Protein AF-A0A2K9LDG7-F1 (afdb_monomer)

Mean predicted aligned error: 12.17 Å

Radius of gyration: 17.44 Å; Cα contacts (8 Å, |Δi|>4): 68; chains: 1; bounding box: 39×39×53 Å

pLDDT: mean 73.3, std 17.46, range [36.62, 92.5]

Sequence (94 aa):
MSARAAFDARPADGPQYANRPDLALSAVLYLMTRFPSTRSSAVADAITDHLRLLRDDPRQPASIRETADSLIGHWHAFGALCDSELLPEGGVAN

Nearest PDB structures (foldseek):
  2cpt-assembly1_A  TM=6.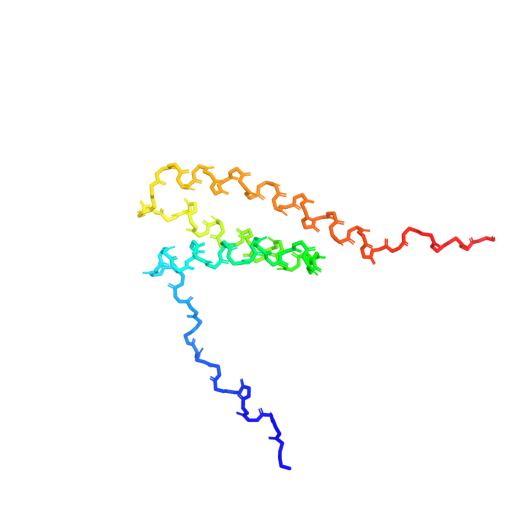112E-01  e=4.545E+00  Homo sapiens
  4u7y-assembly1_A  TM=6.502E-01  e=5.719E+00  Homo sapiens
  1wr0-assembly1_A  TM=7.278E-01  e=7.624E+00  Homo sapiens
  1yxr-assembly1_A  TM=6.988E-01  e=8.552E+00  Homo sapiens
  4apo-assembly2_B  TM=5.004E-01  e=4.051E+00  Homo sapiens

Structure (mmCIF, N/CA/C/O backbone):
data_AF-A0A2K9LDG7-F1
#
_entry.id   AF-A0A2K9LDG7-F1
#
loop_
_atom_site.group_PDB
_atom_site.id
_atom_site.type_symbol
_atom_site.label_atom_id
_atom_site.label_alt_id
_atom_site.label_comp_id
_atom_site.label_asym_id
_atom_site.label_entity_id
_atom_site.label_seq_id
_atom_site.pdbx_PDB_ins_code
_atom_site.Cartn_x
_atom_site.Cartn_y
_atom_site.Cartn_z
_atom_site.occupancy
_atom_site.B_iso_or_equiv
_atom_site.auth_seq_id
_atom_site.auth_comp_id
_atom_site.auth_asym_id
_atom_site.auth_atom_id
_atom_site.pdbx_PDB_model_num
ATOM 1 N N . MET A 1 1 ? 29.637 -28.984 0.241 1.00 42.44 1 MET A N 1
ATOM 2 C CA . MET A 1 1 ? 28.526 -29.147 1.204 1.00 42.44 1 MET A CA 1
ATOM 3 C C . MET A 1 1 ? 27.845 -27.793 1.327 1.00 42.44 1 MET A C 1
ATOM 5 O O . MET A 1 1 ? 28.461 -26.851 1.801 1.00 42.44 1 MET A O 1
ATOM 9 N N . SER A 1 2 ? 26.690 -27.658 0.680 1.00 36.62 2 SER A N 1
ATOM 10 C CA . SER A 1 2 ? 26.159 -26.401 0.142 1.00 36.62 2 SER A CA 1
ATOM 11 C C . SER A 1 2 ? 25.698 -25.384 1.190 1.00 36.62 2 SER A C 1
ATOM 13 O O . SER A 1 2 ? 24.911 -25.717 2.071 1.00 36.62 2 SER A O 1
ATOM 15 N N . ALA A 1 3 ? 26.025 -24.107 0.958 1.00 40.84 3 ALA A N 1
ATOM 16 C CA . ALA A 1 3 ? 25.451 -22.906 1.587 1.00 40.84 3 ALA A CA 1
ATOM 17 C C . ALA A 1 3 ? 23.933 -22.714 1.330 1.00 40.84 3 ALA A C 1
ATOM 19 O O . ALA A 1 3 ? 23.377 -21.642 1.549 1.00 40.84 3 ALA A O 1
ATOM 20 N N . ARG A 1 4 ? 23.253 -23.759 0.844 1.00 37.91 4 ARG A N 1
ATOM 21 C CA . ARG A 1 4 ? 21.854 -23.751 0.404 1.00 37.91 4 ARG A CA 1
ATOM 22 C C . ARG A 1 4 ? 20.873 -24.152 1.511 1.00 37.91 4 ARG A C 1
ATOM 24 O O . ARG A 1 4 ? 19.684 -23.962 1.335 1.00 37.91 4 ARG A O 1
ATOM 31 N N . ALA A 1 5 ? 21.372 -24.640 2.650 1.00 43.22 5 ALA A N 1
ATOM 32 C CA . ALA A 1 5 ? 20.552 -24.996 3.812 1.00 43.22 5 ALA A CA 1
ATOM 33 C C . ALA A 1 5 ? 20.257 -23.805 4.749 1.00 43.22 5 ALA A C 1
ATOM 35 O O . ALA A 1 5 ? 19.330 -23.868 5.545 1.00 43.22 5 ALA A O 1
ATOM 36 N N . ALA A 1 6 ? 21.010 -22.702 4.648 1.00 42.19 6 ALA A N 1
ATOM 37 C CA . ALA A 1 6 ? 20.786 -21.516 5.485 1.00 42.19 6 ALA A CA 1
ATOM 38 C C . ALA A 1 6 ? 19.640 -20.618 4.977 1.00 42.19 6 ALA A C 1
ATOM 40 O O . ALA A 1 6 ? 19.109 -19.818 5.740 1.00 42.19 6 ALA A O 1
ATOM 41 N N . PHE A 1 7 ? 19.236 -20.765 3.710 1.00 45.00 7 PHE A N 1
ATOM 42 C CA . PHE A 1 7 ? 18.065 -20.074 3.154 1.00 45.00 7 PHE A CA 1
ATOM 43 C C . PHE A 1 7 ? 16.732 -20.747 3.521 1.00 45.00 7 PHE A C 1
ATOM 45 O O . PHE A 1 7 ? 15.685 -20.125 3.364 1.00 45.00 7 PHE A O 1
ATOM 52 N N . ASP A 1 8 ? 16.773 -21.983 4.026 1.00 37.12 8 ASP A N 1
ATOM 53 C CA . ASP A 1 8 ? 15.590 -22.792 4.357 1.00 37.12 8 ASP A CA 1
ATOM 54 C C . ASP A 1 8 ? 15.054 -22.531 5.776 1.00 37.12 8 ASP A C 1
ATOM 56 O O . ASP A 1 8 ? 13.975 -22.976 6.145 1.00 37.12 8 ASP A O 1
ATOM 60 N N . ALA A 1 9 ? 15.773 -21.744 6.582 1.00 40.78 9 ALA A N 1
ATOM 61 C CA . ALA A 1 9 ? 15.299 -21.283 7.887 1.00 40.78 9 ALA A CA 1
ATOM 62 C C . ALA A 1 9 ? 14.523 -19.957 7.786 1.00 40.78 9 ALA A C 1
ATOM 64 O O . ALA A 1 9 ? 14.554 -19.140 8.708 1.00 40.78 9 ALA A O 1
ATOM 65 N N . ARG A 1 10 ? 13.849 -19.698 6.658 1.00 47.06 10 ARG A N 1
ATOM 66 C CA . ARG A 1 10 ? 12.906 -18.581 6.577 1.00 47.06 10 ARG A CA 1
ATOM 67 C C . ARG A 1 10 ? 11.679 -18.999 7.390 1.00 47.06 10 ARG A C 1
ATOM 69 O O . ARG A 1 10 ? 11.060 -19.996 7.024 1.00 47.06 10 ARG A O 1
ATOM 76 N N . PRO A 1 11 ? 11.339 -18.314 8.497 1.00 43.97 11 PRO A N 1
ATOM 77 C CA . PRO A 1 11 ? 10.153 -18.668 9.262 1.00 43.97 11 PRO A CA 1
ATOM 78 C C . PRO A 1 11 ? 8.962 -18.699 8.301 1.00 43.97 11 PRO A C 1
ATOM 80 O O . PRO A 1 11 ? 8.731 -17.742 7.562 1.00 43.97 11 PRO A O 1
ATOM 83 N N . ALA A 1 12 ? 8.246 -19.824 8.282 1.00 45.97 12 ALA A N 1
ATOM 84 C CA . ALA A 1 12 ? 7.020 -20.000 7.505 1.00 45.97 12 ALA A CA 1
ATOM 85 C C . ALA A 1 12 ? 5.918 -18.996 7.916 1.00 45.97 12 ALA A C 1
ATOM 87 O O . ALA A 1 12 ? 4.930 -18.835 7.209 1.00 45.97 12 ALA A O 1
ATOM 88 N N . ASP A 1 13 ? 6.128 -18.277 9.021 1.00 48.62 13 ASP A N 1
ATOM 89 C CA . ASP A 1 13 ? 5.461 -17.030 9.366 1.00 48.62 13 ASP A CA 1
ATOM 90 C C . ASP A 1 13 ? 6.240 -15.845 8.777 1.00 48.62 13 ASP A C 1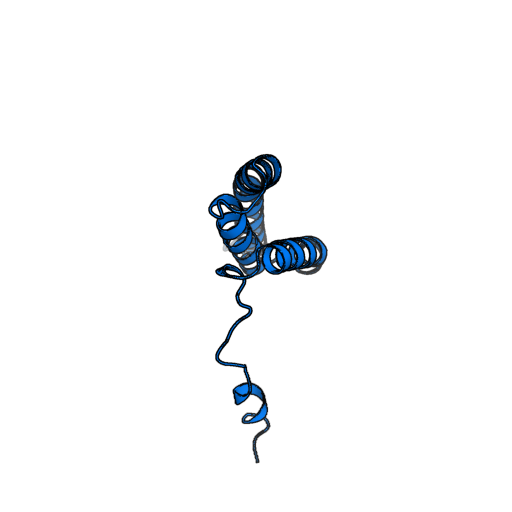
ATOM 92 O O . ASP A 1 13 ? 7.173 -15.310 9.386 1.00 48.62 13 ASP A O 1
ATOM 96 N N . GLY A 1 14 ? 5.845 -15.398 7.584 1.00 54.06 14 GLY A N 1
ATOM 97 C CA . GLY A 1 14 ? 6.166 -14.040 7.146 1.00 54.06 14 GLY A CA 1
ATOM 98 C C . GLY A 1 14 ? 5.690 -13.013 8.189 1.00 54.06 14 GLY A C 1
ATOM 99 O O . GLY A 1 14 ? 4.867 -13.336 9.050 1.00 54.06 14 GLY A O 1
ATOM 100 N N . PRO A 1 15 ? 6.188 -11.766 8.163 1.00 56.66 15 PRO A N 1
ATOM 101 C CA . PRO A 1 15 ? 5.785 -10.781 9.156 1.00 56.66 15 PRO A CA 1
ATOM 102 C C . PRO A 1 15 ? 4.261 -10.623 9.100 1.00 56.66 15 PRO A C 1
ATOM 104 O O . PRO A 1 15 ? 3.688 -10.408 8.033 1.00 56.66 15 PRO A O 1
ATOM 107 N N . GLN A 1 16 ? 3.593 -10.801 10.241 1.00 63.22 16 GLN A N 1
ATOM 108 C CA . GLN A 1 16 ? 2.131 -10.840 10.321 1.00 63.22 16 GLN A CA 1
ATOM 109 C C . GLN A 1 16 ? 1.553 -9.422 10.242 1.00 63.22 16 GLN A C 1
ATOM 111 O O . GLN A 1 16 ? 0.969 -8.915 11.200 1.00 63.22 16 GLN A O 1
ATOM 116 N N . TYR A 1 17 ? 1.739 -8.763 9.100 1.00 59.34 17 TYR A N 1
ATOM 117 C CA . TYR A 1 17 ? 1.316 -7.388 8.850 1.00 59.34 17 TYR A CA 1
ATOM 118 C C . TYR A 1 17 ? -0.193 -7.203 9.058 1.00 59.34 17 TYR A C 1
ATOM 120 O O . TYR A 1 17 ? -0.609 -6.196 9.618 1.00 59.34 17 TYR A O 1
ATOM 128 N N . ALA A 1 18 ? -0.995 -8.223 8.731 1.00 59.91 18 ALA A N 1
ATOM 129 C CA . ALA A 1 18 ? -2.440 -8.235 8.972 1.00 59.91 18 ALA A CA 1
ATOM 130 C C . ALA A 1 18 ? -2.824 -8.262 10.468 1.00 59.91 18 ALA A C 1
ATOM 132 O O . ALA A 1 18 ? -3.887 -7.779 10.845 1.00 59.91 18 ALA A O 1
ATOM 133 N N . ASN A 1 19 ? -1.964 -8.804 11.338 1.00 62.34 19 ASN A N 1
ATOM 134 C CA . ASN A 1 19 ? -2.216 -8.873 12.782 1.00 62.34 19 ASN A CA 1
ATOM 135 C C . ASN A 1 19 ? -1.531 -7.739 13.560 1.00 62.34 19 ASN A C 1
ATOM 137 O O . ASN A 1 19 ? -1.784 -7.587 14.757 1.00 62.34 19 ASN A O 1
ATOM 141 N N . ARG A 1 20 ? -0.648 -6.970 12.908 1.00 69.19 20 ARG A N 1
ATOM 142 C CA . ARG A 1 20 ? 0.169 -5.909 13.513 1.00 69.19 20 ARG A CA 1
ATOM 143 C C . ARG A 1 20 ? 0.245 -4.683 12.593 1.00 69.19 20 ARG A C 1
ATOM 145 O O . ARG A 1 20 ? 1.256 -4.504 11.907 1.00 69.19 20 ARG A O 1
ATOM 152 N N . PRO A 1 21 ? -0.788 -3.824 12.610 1.00 67.31 21 PRO A N 1
ATOM 153 C CA . PRO A 1 21 ? -0.836 -2.590 11.822 1.00 67.31 21 PRO A CA 1
ATOM 154 C C . PRO A 1 21 ? 0.416 -1.704 11.954 1.00 67.31 21 PRO A C 1
ATOM 156 O O . PRO A 1 21 ? 0.884 -1.141 10.964 1.00 67.31 21 PRO A O 1
ATOM 159 N N . ASP A 1 22 ? 1.019 -1.628 13.145 1.00 75.31 22 ASP A N 1
ATOM 160 C CA . ASP A 1 22 ? 2.233 -0.835 13.396 1.00 75.31 22 ASP A CA 1
ATOM 161 C C . ASP A 1 22 ? 3.463 -1.352 12.628 1.00 75.31 22 ASP A C 1
ATOM 163 O O . ASP A 1 22 ? 4.327 -0.573 12.211 1.00 75.31 22 ASP A O 1
ATOM 167 N N . LEU A 1 23 ? 3.543 -2.670 12.395 1.00 78.06 23 LEU A N 1
ATOM 168 C CA . LEU A 1 23 ? 4.612 -3.268 11.589 1.00 78.06 23 LEU A CA 1
ATOM 169 C C . LEU A 1 23 ? 4.427 -2.961 10.106 1.00 78.06 23 LEU A C 1
ATOM 171 O O . LEU A 1 23 ? 5.421 -2.738 9.417 1.00 78.06 23 LEU A O 1
ATOM 175 N N . ALA A 1 24 ? 3.183 -2.928 9.621 1.00 77.69 24 ALA A N 1
ATOM 176 C CA . ALA A 1 24 ? 2.895 -2.545 8.243 1.00 77.69 24 ALA A CA 1
ATOM 177 C C . ALA A 1 24 ? 3.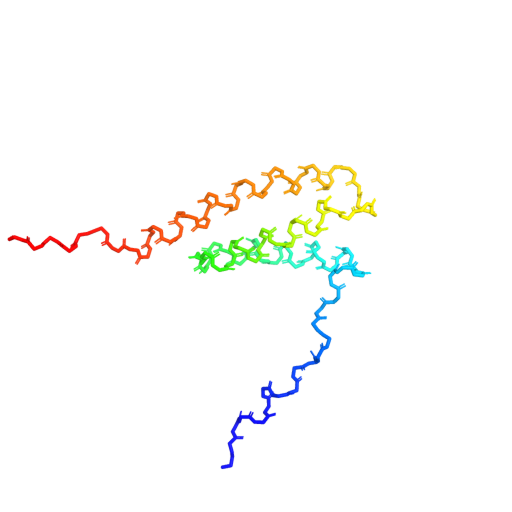295 -1.083 7.997 1.00 77.69 24 ALA A C 1
ATOM 179 O O . ALA A 1 24 ? 3.995 -0.795 7.027 1.00 77.69 24 ALA A O 1
ATOM 180 N N . LEU A 1 25 ? 2.961 -0.182 8.927 1.00 80.44 25 LEU A N 1
ATOM 181 C CA . LEU A 1 25 ? 3.370 1.221 8.855 1.00 80.44 25 LEU A CA 1
ATOM 182 C C . LEU A 1 25 ? 4.898 1.376 8.878 1.00 80.44 25 LEU A C 1
ATOM 184 O O . LEU A 1 25 ? 5.467 2.079 8.044 1.00 80.44 25 LEU A O 1
ATOM 188 N N . SER A 1 26 ? 5.575 0.677 9.790 1.00 85.38 26 SER A N 1
ATOM 189 C CA . SER A 1 26 ? 7.040 0.712 9.888 1.00 85.38 26 SER A CA 1
ATOM 190 C C . SER A 1 26 ? 7.717 0.187 8.616 1.00 85.38 26 SER A C 1
ATOM 192 O O . SER A 1 26 ? 8.704 0.762 8.154 1.00 85.38 26 SER A O 1
ATOM 194 N N . ALA A 1 27 ? 7.176 -0.882 8.022 1.00 84.38 27 ALA A N 1
ATOM 195 C CA . ALA A 1 27 ? 7.678 -1.448 6.774 1.00 84.38 27 ALA A CA 1
ATOM 196 C C . ALA A 1 27 ? 7.498 -0.482 5.596 1.00 84.38 27 ALA A C 1
ATOM 198 O O . ALA A 1 27 ? 8.443 -0.286 4.834 1.00 84.38 27 ALA A O 1
ATOM 199 N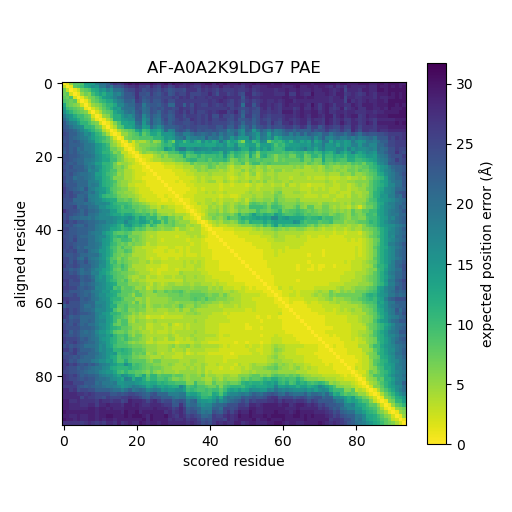 N . VAL A 1 28 ? 6.337 0.173 5.484 1.00 85.88 28 VAL A N 1
ATOM 200 C CA . VAL A 1 28 ? 6.094 1.212 4.469 1.00 85.88 28 VAL A CA 1
ATOM 201 C C . VAL A 1 28 ? 7.117 2.333 4.599 1.00 85.88 28 VAL A C 1
ATOM 203 O O . VAL A 1 28 ? 7.792 2.644 3.623 1.00 85.88 28 VAL A O 1
ATOM 206 N N . LEU A 1 29 ? 7.306 2.890 5.799 1.00 87.19 29 LEU A N 1
ATOM 207 C CA . LEU A 1 29 ? 8.277 3.967 6.023 1.00 87.19 29 LEU A CA 1
ATOM 208 C C . LEU A 1 29 ? 9.694 3.541 5.622 1.00 87.19 29 LEU A C 1
ATOM 210 O O . LEU A 1 29 ? 10.383 4.269 4.907 1.00 87.19 29 LEU A O 1
ATOM 214 N N . TYR A 1 30 ? 10.112 2.336 6.012 1.00 86.88 30 TYR A N 1
ATOM 215 C CA . TYR A 1 30 ? 11.409 1.791 5.622 1.00 86.88 30 TYR A CA 1
ATOM 216 C C . TYR A 1 30 ? 11.555 1.672 4.096 1.00 86.88 30 TYR A C 1
ATOM 218 O O . TYR A 1 30 ? 12.544 2.143 3.528 1.00 86.88 30 TYR A O 1
ATOM 226 N N . LEU A 1 31 ? 10.566 1.096 3.411 1.00 84.00 31 LEU A N 1
ATOM 227 C CA . LEU A 1 31 ? 10.594 0.937 1.956 1.00 84.00 31 LEU A CA 1
ATOM 228 C C . LEU A 1 31 ? 10.611 2.293 1.238 1.00 84.00 31 LEU A C 1
ATOM 230 O O . LEU A 1 31 ? 11.421 2.486 0.330 1.00 84.00 31 LEU A O 1
ATOM 234 N N . MET A 1 32 ? 9.805 3.256 1.694 1.00 86.50 32 MET A N 1
ATOM 235 C CA . MET A 1 32 ? 9.777 4.616 1.146 1.00 86.50 32 MET A CA 1
ATOM 236 C C . MET A 1 32 ? 11.135 5.315 1.292 1.00 86.50 32 MET A C 1
ATOM 238 O O . MET A 1 32 ? 11.579 5.977 0.357 1.00 86.50 32 MET A O 1
ATOM 242 N N . THR A 1 33 ? 11.847 5.127 2.412 1.00 85.12 33 THR A N 1
ATOM 243 C CA . THR A 1 33 ? 13.202 5.698 2.580 1.00 85.12 33 THR A CA 1
ATOM 244 C C . THR A 1 33 ? 14.251 5.045 1.684 1.00 85.12 33 THR A C 1
ATOM 246 O O . THR A 1 33 ? 15.222 5.694 1.299 1.00 85.12 33 THR A O 1
ATOM 249 N N . ARG A 1 34 ? 14.069 3.768 1.331 1.00 81.25 34 ARG A N 1
ATOM 250 C CA . ARG A 1 34 ? 15.027 3.000 0.525 1.00 81.25 34 ARG A CA 1
ATOM 251 C C . ARG A 1 34 ? 14.802 3.148 -0.979 1.00 81.25 34 ARG A C 1
ATOM 253 O O . ARG A 1 34 ? 15.729 2.930 -1.767 1.00 81.25 34 ARG A O 1
ATOM 260 N N . PHE A 1 35 ? 13.591 3.521 -1.380 1.00 78.75 35 PHE A N 1
ATOM 261 C CA . PHE A 1 35 ? 13.206 3.644 -2.779 1.00 78.75 35 PHE A CA 1
ATOM 262 C C . PHE A 1 35 ? 14.111 4.583 -3.600 1.00 78.75 35 PHE A C 1
ATOM 264 O O . PHE A 1 35 ? 14.567 4.136 -4.651 1.00 78.75 35 PHE A O 1
ATOM 271 N N . PRO A 1 36 ? 14.490 5.801 -3.152 1.00 74.00 36 PRO A N 1
ATOM 272 C CA . PRO A 1 36 ? 15.329 6.704 -3.949 1.00 74.00 36 PRO A CA 1
ATOM 273 C C . PRO A 1 36 ? 16.685 6.111 -4.347 1.00 74.00 36 PRO A C 1
ATOM 275 O O . PRO A 1 36 ? 17.217 6.455 -5.400 1.00 74.00 36 PRO A O 1
ATOM 278 N N . SER A 1 37 ? 17.233 5.217 -3.517 1.00 76.62 37 SER A N 1
ATOM 279 C CA . SER A 1 37 ? 18.525 4.565 -3.750 1.00 76.62 37 SER A CA 1
ATOM 280 C C . SER A 1 37 ? 18.439 3.329 -4.648 1.00 76.62 37 SER A C 1
ATOM 282 O O . SER A 1 37 ? 19.461 2.917 -5.183 1.00 76.62 37 SER A O 1
ATOM 284 N N . THR A 1 38 ? 17.258 2.715 -4.785 1.00 72.00 38 THR A N 1
ATOM 285 C CA . THR A 1 38 ? 17.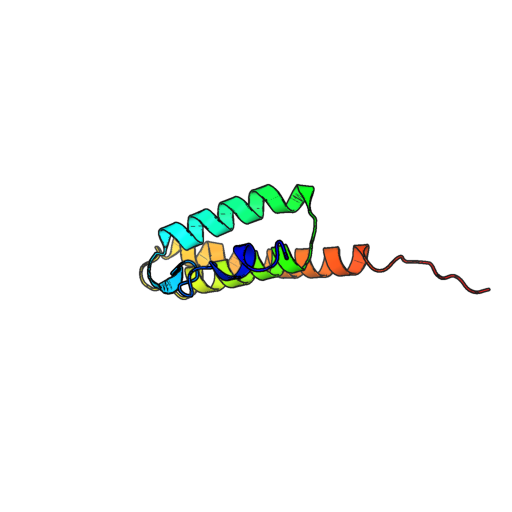079 1.461 -5.545 1.00 72.00 38 THR A CA 1
ATOM 286 C C . THR A 1 38 ? 16.293 1.668 -6.842 1.00 72.00 38 THR A C 1
ATOM 288 O O . THR A 1 38 ? 16.582 0.984 -7.814 1.00 72.00 38 THR A O 1
ATOM 291 N N . ARG A 1 39 ? 15.313 2.589 -6.851 1.00 72.81 39 ARG A N 1
ATOM 292 C CA . ARG A 1 39 ? 14.385 2.892 -7.961 1.00 72.81 39 ARG A CA 1
ATOM 293 C C . ARG A 1 39 ? 13.905 1.640 -8.700 1.00 72.81 39 ARG A C 1
ATOM 295 O O . ARG A 1 39 ? 14.189 1.437 -9.872 1.00 72.81 39 ARG A O 1
ATOM 302 N N . SER A 1 40 ? 13.209 0.767 -7.980 1.00 78.81 40 SER A N 1
ATOM 303 C CA . SER A 1 40 ? 12.726 -0.507 -8.513 1.00 78.81 40 SER A CA 1
ATOM 304 C C . SER A 1 40 ? 11.205 -0.560 -8.457 1.00 78.81 40 SER A C 1
ATOM 306 O O . SER A 1 40 ? 10.626 -0.292 -7.401 1.00 78.81 40 SER A O 1
ATOM 308 N N . SER A 1 41 ? 10.574 -0.956 -9.564 1.00 80.38 41 SER A N 1
ATOM 309 C CA . SER A 1 41 ? 9.125 -1.181 -9.649 1.00 80.38 41 SER A CA 1
ATOM 310 C C . SER A 1 41 ? 8.640 -2.192 -8.614 1.00 80.38 41 SER A C 1
ATOM 312 O O . SER A 1 41 ? 7.695 -1.910 -7.888 1.00 80.38 41 SER A O 1
ATOM 314 N N . ALA A 1 42 ? 9.392 -3.274 -8.390 1.00 82.19 42 ALA A N 1
ATOM 315 C CA . ALA A 1 42 ? 9.091 -4.254 -7.34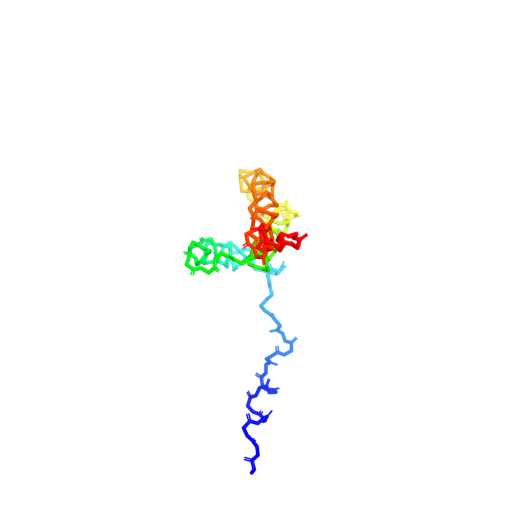3 1.00 82.19 42 ALA A CA 1
ATOM 316 C C . ALA A 1 42 ? 9.021 -3.645 -5.925 1.00 82.19 42 ALA A C 1
ATOM 318 O O . ALA A 1 42 ? 8.274 -4.125 -5.072 1.00 82.19 42 ALA A O 1
ATOM 319 N N . VAL A 1 43 ? 9.790 -2.584 -5.647 1.00 83.25 43 VAL A N 1
ATOM 320 C CA . VAL A 1 43 ? 9.715 -1.866 -4.363 1.00 83.25 43 VAL A CA 1
ATOM 321 C C . VAL A 1 43 ? 8.476 -0.969 -4.314 1.00 83.25 43 VAL A C 1
ATOM 323 O O . VAL A 1 43 ? 7.838 -0.899 -3.266 1.00 83.25 43 VAL A O 1
ATOM 326 N N . ALA A 1 44 ? 8.106 -0.320 -5.422 1.00 86.31 44 ALA A N 1
ATOM 327 C CA . ALA A 1 44 ? 6.871 0.465 -5.514 1.00 86.31 44 ALA A CA 1
ATOM 328 C C . ALA A 1 44 ? 5.614 -0.413 -5.352 1.00 86.31 44 ALA A C 1
ATOM 330 O O . ALA A 1 44 ? 4.688 -0.034 -4.629 1.00 86.31 44 ALA A O 1
ATOM 331 N N . ASP A 1 45 ? 5.618 -1.615 -5.932 1.00 85.88 45 ASP A N 1
ATOM 332 C CA . ASP A 1 45 ? 4.553 -2.609 -5.764 1.00 85.88 45 ASP A CA 1
ATOM 333 C C . ASP A 1 45 ? 4.454 -3.072 -4.310 1.00 85.88 45 ASP A C 1
ATOM 335 O O . ASP A 1 45 ? 3.378 -3.047 -3.710 1.00 85.88 45 ASP A O 1
ATOM 339 N N . ALA A 1 46 ? 5.594 -3.393 -3.689 1.00 86.69 46 ALA A N 1
ATOM 340 C CA . ALA A 1 46 ? 5.628 -3.777 -2.282 1.00 86.69 46 ALA A CA 1
ATOM 341 C C . ALA A 1 46 ? 5.099 -2.662 -1.364 1.00 86.69 46 ALA A C 1
ATOM 343 O O . ALA A 1 46 ? 4.365 -2.948 -0.416 1.00 86.69 46 ALA A O 1
ATOM 344 N N . ILE A 1 47 ? 5.436 -1.395 -1.635 1.00 87.69 47 ILE A N 1
ATOM 345 C CA . ILE A 1 47 ? 4.891 -0.245 -0.896 1.00 87.69 47 ILE A CA 1
ATOM 346 C C . ILE A 1 47 ? 3.373 -0.173 -1.077 1.00 87.69 47 ILE A C 1
ATOM 348 O O . ILE A 1 47 ? 2.644 -0.048 -0.094 1.00 87.69 47 ILE A O 1
ATOM 352 N N . THR A 1 48 ? 2.895 -0.310 -2.312 1.00 90.88 48 THR A N 1
ATOM 353 C CA . THR A 1 48 ? 1.468 -0.281 -2.647 1.00 90.88 48 THR A CA 1
ATOM 354 C C . THR A 1 48 ? 0.679 -1.357 -1.905 1.00 90.88 48 THR A C 1
ATOM 356 O O . THR A 1 48 ? -0.375 -1.065 -1.338 1.00 90.88 48 THR A O 1
ATOM 359 N N . ASP A 1 49 ? 1.187 -2.587 -1.856 1.00 88.31 49 ASP A N 1
ATOM 360 C CA . ASP A 1 49 ? 0.511 -3.688 -1.167 1.00 88.31 49 ASP A CA 1
ATOM 361 C C . ASP A 1 49 ? 0.413 -3.450 0.343 1.00 88.31 49 ASP A C 1
ATOM 363 O O . ASP A 1 49 ? -0.635 -3.693 0.944 1.00 88.31 49 ASP A O 1
ATOM 367 N N . HIS A 1 50 ? 1.451 -2.884 0.964 1.00 87.06 50 HIS A N 1
ATOM 368 C CA . HIS A 1 50 ? 1.385 -2.531 2.383 1.00 87.06 50 HIS A CA 1
ATOM 369 C C . HIS A 1 50 ? 0.461 -1.334 2.648 1.00 87.06 50 HIS A C 1
ATOM 371 O O . HIS A 1 50 ? -0.232 -1.314 3.665 1.00 87.06 50 HIS A O 1
ATOM 377 N N . LEU A 1 51 ? 0.394 -0.354 1.740 1.00 89.31 51 LEU A N 1
ATOM 378 C CA . LEU A 1 51 ? -0.563 0.751 1.845 1.00 89.31 51 LEU A CA 1
ATOM 379 C C . LEU A 1 51 ? -2.013 0.258 1.733 1.00 89.31 51 LEU A C 1
ATOM 381 O O . LEU A 1 51 ? -2.869 0.737 2.474 1.00 89.31 51 LEU A O 1
ATOM 385 N N . ARG A 1 52 ? -2.295 -0.736 0.879 1.00 89.81 52 ARG A N 1
ATOM 386 C CA . ARG A 1 52 ? -3.625 -1.371 0.795 1.00 89.81 52 ARG A CA 1
ATOM 387 C C . ARG A 1 52 ? -4.013 -2.043 2.108 1.00 89.81 52 ARG A C 1
ATOM 389 O O . ARG A 1 52 ? -5.129 -1.840 2.574 1.00 89.81 52 ARG A O 1
ATOM 396 N N . LEU A 1 53 ? -3.081 -2.759 2.744 1.00 88.44 53 LEU A N 1
ATOM 397 C CA . LEU A 1 53 ? -3.312 -3.344 4.070 1.00 88.44 53 LEU A CA 1
ATOM 398 C C . LEU A 1 53 ? -3.652 -2.274 5.115 1.00 88.44 53 LEU A C 1
ATOM 400 O O . LEU A 1 53 ? -4.561 -2.473 5.912 1.00 88.44 53 LEU A O 1
ATOM 404 N N . LEU A 1 54 ? -2.964 -1.128 5.095 1.00 87.12 54 LEU A N 1
ATOM 405 C CA . LEU A 1 54 ? -3.251 -0.018 6.011 1.00 87.12 54 LEU A CA 1
ATOM 406 C C . LEU A 1 54 ? -4.602 0.645 5.728 1.00 87.12 54 LEU A C 1
ATOM 408 O O . LEU A 1 54 ? -5.308 0.996 6.670 1.00 87.12 54 LEU A O 1
ATOM 412 N N . ARG A 1 55 ? -4.964 0.820 4.453 1.00 90.94 55 ARG A N 1
ATOM 413 C CA . ARG A 1 55 ? -6.246 1.400 4.039 1.00 90.94 55 ARG A CA 1
ATOM 414 C C . ARG A 1 55 ? -7.423 0.509 4.424 1.00 90.94 55 ARG A C 1
ATOM 416 O O . ARG A 1 55 ? -8.433 1.019 4.895 1.00 90.94 55 ARG A O 1
ATOM 423 N N . ASP A 1 56 ? -7.299 -0.797 4.224 1.00 88.38 56 ASP A N 1
ATOM 424 C CA . ASP A 1 56 ? -8.404 -1.736 4.426 1.00 88.38 56 ASP A CA 1
ATOM 425 C C . ASP A 1 56 ? -8.531 -2.185 5.901 1.00 88.38 56 ASP A C 1
ATOM 427 O O . ASP A 1 56 ? -9.538 -2.787 6.276 1.00 88.38 56 ASP A O 1
ATOM 431 N N . ASP A 1 57 ? -7.557 -1.857 6.765 1.00 86.12 57 ASP A N 1
ATOM 432 C CA . ASP A 1 57 ? -7.605 -2.170 8.198 1.00 86.12 57 ASP A CA 1
ATOM 433 C C . ASP A 1 57 ? -8.515 -1.183 8.976 1.00 86.12 57 ASP A C 1
ATOM 435 O O . ASP A 1 57 ? -8.192 0.004 9.140 1.00 86.12 57 ASP A O 1
ATOM 439 N N . PRO A 1 58 ? -9.651 -1.645 9.539 1.00 83.81 58 PRO A N 1
ATOM 440 C CA . PRO A 1 58 ? -10.557 -0.794 10.308 1.00 83.81 58 PRO A CA 1
ATOM 441 C C . PRO A 1 58 ? -9.945 -0.285 11.621 1.00 83.81 58 PRO A C 1
ATOM 443 O O . PRO A 1 58 ? -10.436 0.705 12.170 1.00 83.81 58 PRO A O 1
ATOM 446 N N . ARG A 1 59 ? -8.881 -0.929 12.124 1.00 84.75 59 ARG A N 1
ATOM 447 C CA . ARG A 1 59 ? -8.171 -0.537 13.353 1.00 84.75 59 ARG A CA 1
ATOM 448 C C . ARG A 1 59 ? -7.328 0.721 13.162 1.00 84.75 59 ARG A C 1
ATOM 450 O O . ARG A 1 59 ? -6.965 1.349 14.153 1.00 84.75 59 ARG A O 1
ATOM 457 N N . GLN A 1 60 ? -7.025 1.095 11.919 1.00 84.06 60 GLN A N 1
ATOM 458 C CA . GLN A 1 60 ? -6.270 2.306 11.623 1.00 84.06 60 GLN A CA 1
ATOM 459 C C . GLN A 1 60 ? -7.129 3.572 11.768 1.00 84.06 60 GLN A C 1
ATOM 461 O O . GLN A 1 60 ? -8.327 3.551 11.469 1.00 84.06 60 GLN A O 1
ATOM 466 N N . PRO A 1 61 ? -6.546 4.710 12.182 1.00 88.94 61 PRO A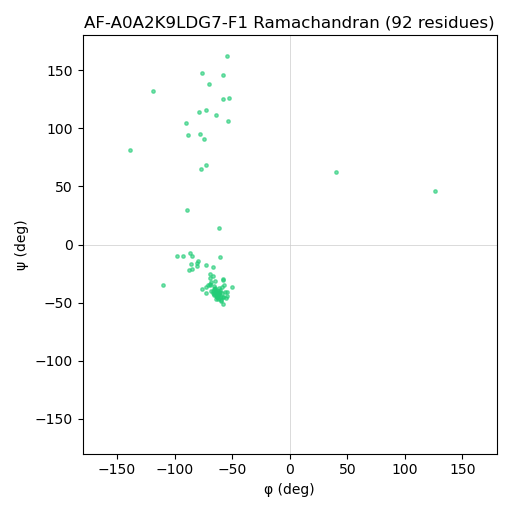 N 1
ATOM 467 C CA . PRO A 1 61 ? -7.228 5.996 12.125 1.00 88.94 61 PRO A CA 1
ATOM 468 C C . PRO A 1 61 ? -7.672 6.331 10.695 1.00 88.94 61 PRO A C 1
ATOM 470 O O . PRO A 1 61 ? -6.966 6.029 9.731 1.00 88.94 61 PRO A O 1
ATOM 473 N N . ALA A 1 62 ? -8.812 7.013 10.551 1.00 86.44 62 ALA A N 1
ATOM 474 C CA . ALA A 1 62 ? -9.326 7.424 9.240 1.00 86.44 62 ALA A CA 1
ATOM 475 C C . ALA A 1 62 ? -8.295 8.241 8.440 1.00 86.44 62 ALA A C 1
ATOM 477 O O . ALA A 1 62 ? -8.081 7.963 7.266 1.00 86.44 62 ALA A O 1
ATOM 478 N N . SER A 1 63 ? -7.566 9.140 9.108 1.00 90.69 63 SER A N 1
ATOM 479 C CA . SER A 1 63 ? -6.489 9.930 8.501 1.00 90.69 63 SER A CA 1
ATOM 480 C C . SER A 1 63 ? -5.372 9.075 7.894 1.00 90.69 63 SER A C 1
ATOM 482 O O . SER A 1 63 ? -4.835 9.421 6.844 1.00 90.69 63 SER A O 1
ATOM 484 N N . ILE A 1 64 ? -5.029 7.943 8.518 1.00 88.44 64 ILE A N 1
ATOM 485 C CA . ILE A 1 64 ? -4.015 7.015 8.004 1.00 88.44 64 ILE A CA 1
ATOM 486 C C . ILE A 1 64 ? -4.550 6.261 6.788 1.00 88.44 64 ILE A C 1
ATOM 488 O O . ILE A 1 64 ? -3.833 6.138 5.798 1.00 88.44 64 ILE A O 1
ATOM 492 N N . ARG A 1 65 ? -5.811 5.816 6.821 1.00 89.44 65 ARG A N 1
ATOM 493 C CA . ARG A 1 65 ? -6.444 5.143 5.676 1.00 89.44 65 ARG A CA 1
ATOM 494 C C . ARG A 1 65 ? -6.572 6.057 4.458 1.00 89.44 65 ARG A C 1
ATOM 496 O O . ARG A 1 65 ? -6.231 5.643 3.357 1.00 89.44 65 ARG A O 1
ATOM 503 N N . GLU A 1 66 ? -7.013 7.296 4.662 1.00 91.38 66 GLU A N 1
ATOM 504 C CA . GLU A 1 66 ? -7.134 8.314 3.608 1.00 91.38 66 GLU A CA 1
ATOM 505 C C . GLU A 1 66 ? -5.768 8.663 3.007 1.00 91.38 66 GLU A C 1
ATOM 507 O O . GLU A 1 66 ? -5.610 8.736 1.788 1.00 91.38 66 GLU A O 1
ATOM 512 N N . THR A 1 67 ? -4.752 8.813 3.862 1.00 91.50 67 THR A N 1
ATOM 513 C CA . THR A 1 67 ? -3.377 9.046 3.407 1.00 91.50 67 THR A CA 1
ATOM 514 C C . THR A 1 67 ? -2.855 7.852 2.609 1.00 91.50 67 THR A C 1
ATOM 516 O O . THR A 1 67 ? -2.240 8.041 1.561 1.00 91.50 67 THR A O 1
ATOM 519 N N . ALA A 1 68 ? -3.112 6.624 3.069 1.00 92.06 68 ALA A N 1
ATOM 520 C CA . ALA A 1 68 ? -2.697 5.417 2.366 1.00 92.06 68 ALA A CA 1
ATOM 521 C C . ALA A 1 68 ? -3.356 5.303 0.985 1.00 92.06 68 ALA A C 1
ATOM 523 O O . ALA A 1 68 ? -2.664 5.000 0.015 1.00 92.06 68 ALA A O 1
ATOM 524 N N . ASP A 1 69 ? -4.649 5.614 0.875 1.00 92.50 69 ASP A N 1
ATOM 525 C CA . ASP A 1 69 ? -5.366 5.606 -0.403 1.00 92.50 69 ASP A CA 1
ATOM 526 C C . ASP A 1 69 ? -4.801 6.634 -1.396 1.00 92.50 69 ASP A C 1
ATOM 528 O O . ASP A 1 69 ? -4.504 6.297 -2.542 1.00 92.50 69 ASP A O 1
ATOM 532 N N . SER A 1 70 ? -4.532 7.858 -0.930 1.00 91.94 70 SER A N 1
ATOM 533 C CA . SER A 1 70 ? -3.895 8.899 -1.747 1.00 91.94 70 SER A CA 1
ATOM 534 C C . SER A 1 70 ? -2.492 8.488 -2.220 1.00 91.94 70 SER A C 1
ATOM 536 O O . SER A 1 70 ? -2.139 8.646 -3.392 1.00 91.94 70 SER A O 1
ATOM 538 N N . LEU A 1 71 ? -1.692 7.887 -1.333 1.00 91.06 71 LEU A N 1
ATOM 539 C CA . LEU A 1 71 ? -0.331 7.458 -1.653 1.00 91.06 71 LEU A CA 1
ATOM 540 C C . LEU A 1 71 ? -0.282 6.287 -2.643 1.00 91.06 71 LEU A C 1
ATOM 542 O O . LEU A 1 71 ? 0.648 6.242 -3.448 1.00 91.06 71 LEU A O 1
ATOM 546 N N . ILE A 1 72 ? -1.259 5.373 -2.633 1.00 92.25 72 ILE A N 1
ATOM 547 C CA . ILE A 1 72 ? -1.319 4.244 -3.580 1.00 92.25 72 ILE A CA 1
ATOM 548 C C . ILE A 1 72 ? -1.266 4.742 -5.030 1.00 92.25 72 ILE A C 1
ATOM 550 O O . ILE A 1 72 ? -0.512 4.198 -5.836 1.00 92.25 72 ILE A O 1
ATOM 554 N N . GLY A 1 73 ? -2.016 5.798 -5.362 1.00 87.56 73 GLY A N 1
ATOM 555 C CA . GLY A 1 73 ? -2.018 6.369 -6.712 1.00 87.56 73 GLY A CA 1
ATOM 556 C C . GLY A 1 73 ? -0.647 6.906 -7.132 1.00 87.56 73 GLY A C 1
ATOM 557 O O . GLY A 1 73 ? -0.198 6.666 -8.253 1.00 87.56 73 GLY A O 1
ATOM 558 N N . HIS A 1 74 ? 0.056 7.577 -6.217 1.00 88.81 74 HIS A N 1
ATOM 559 C CA . HIS A 1 74 ? 1.399 8.092 -6.482 1.00 88.81 74 HIS A CA 1
ATOM 560 C C . HIS A 1 74 ? 2.420 6.966 -6.685 1.00 88.81 74 HIS A C 1
ATOM 562 O O . HIS A 1 74 ? 3.246 7.045 -7.592 1.00 88.81 74 HIS A O 1
ATOM 568 N N . TRP A 1 75 ? 2.356 5.904 -5.879 1.00 89.12 75 TRP A N 1
ATOM 569 C CA . TRP A 1 75 ? 3.293 4.783 -5.979 1.00 89.12 75 TRP A CA 1
ATOM 570 C C . TRP A 1 75 ? 3.102 3.945 -7.243 1.00 89.12 75 TRP A C 1
ATOM 572 O O . TRP A 1 75 ? 4.103 3.535 -7.828 1.00 89.12 75 TRP A O 1
ATOM 582 N N . HIS A 1 76 ? 1.869 3.787 -7.734 1.00 85.62 76 HIS A N 1
ATOM 583 C CA . HIS A 1 76 ? 1.618 3.196 -9.058 1.00 85.62 76 HIS A CA 1
ATOM 584 C C . HIS A 1 76 ? 2.286 3.991 -10.181 1.00 85.62 76 HIS A C 1
ATOM 586 O O . HIS A 1 76 ? 2.941 3.412 -11.047 1.00 85.62 76 HIS A O 1
ATOM 592 N N . ALA A 1 77 ? 2.173 5.322 -10.146 1.00 85.62 77 ALA A N 1
ATOM 593 C CA . ALA A 1 77 ? 2.832 6.178 -11.128 1.00 85.62 77 ALA A CA 1
ATOM 594 C C . ALA A 1 77 ? 4.364 6.052 -11.050 1.00 85.62 77 ALA A C 1
ATOM 596 O O . ALA A 1 77 ? 5.023 5.944 -12.082 1.00 85.62 77 ALA A O 1
ATOM 597 N N . PHE A 1 78 ? 4.937 6.000 -9.842 1.00 82.56 78 PHE A N 1
ATOM 598 C CA . PHE A 1 78 ? 6.377 5.791 -9.669 1.00 82.56 78 PHE A CA 1
ATOM 599 C C . PHE A 1 78 ? 6.851 4.419 -10.158 1.00 82.56 78 PHE A C 1
ATOM 601 O O . PHE A 1 78 ? 7.896 4.347 -10.800 1.00 82.56 78 PHE A O 1
ATOM 608 N N . GLY A 1 79 ? 6.096 3.347 -9.901 1.00 83.00 79 GLY A N 1
ATOM 609 C CA . GLY A 1 79 ? 6.413 2.009 -10.408 1.00 83.00 79 GLY A CA 1
ATOM 610 C C . GLY A 1 79 ? 6.467 1.973 -11.936 1.00 83.00 79 GLY A C 1
ATOM 611 O O . GLY A 1 79 ? 7.463 1.526 -12.502 1.00 83.00 79 GLY A O 1
ATOM 612 N N . ALA A 1 80 ? 5.456 2.552 -12.592 1.00 81.00 80 ALA A N 1
ATOM 613 C CA . ALA A 1 80 ? 5.397 2.650 -14.051 1.00 81.00 80 ALA A CA 1
ATOM 614 C C . ALA A 1 80 ? 6.564 3.461 -14.646 1.00 81.00 80 ALA A C 1
ATOM 616 O O . ALA A 1 80 ? 7.104 3.098 -15.691 1.00 81.00 80 ALA A O 1
ATOM 617 N N . LEU A 1 81 ? 6.990 4.537 -13.973 1.00 81.19 81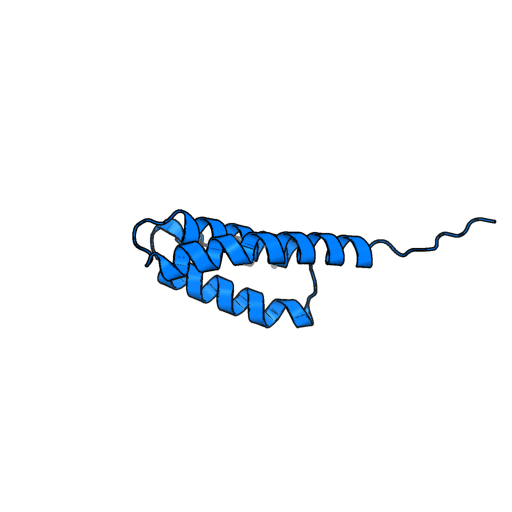 LEU A N 1
ATOM 618 C CA . LEU A 1 81 ? 8.160 5.317 -14.386 1.00 81.19 81 LEU A CA 1
ATOM 619 C C . LEU A 1 81 ? 9.465 4.516 -14.254 1.00 81.19 81 LEU A C 1
ATOM 621 O O . LEU A 1 81 ? 10.305 4.588 -15.147 1.00 81.19 81 LEU A O 1
ATOM 625 N N . CYS A 1 82 ? 9.628 3.723 -13.189 1.00 76.94 82 CYS A N 1
ATOM 626 C CA . CYS A 1 82 ? 10.813 2.877 -13.013 1.00 76.94 82 CYS A CA 1
ATOM 627 C C . CYS A 1 82 ? 10.912 1.764 -14.068 1.00 76.94 82 CYS A C 1
ATOM 629 O O . CYS A 1 82 ? 12.011 1.484 -14.544 1.00 76.94 82 CYS A O 1
ATOM 631 N N . ASP A 1 83 ? 9.790 1.156 -14.463 1.00 68.75 83 ASP A N 1
ATOM 632 C CA . ASP A 1 83 ? 9.773 0.181 -15.563 1.00 68.75 83 ASP A CA 1
ATOM 633 C C . ASP A 1 83 ? 10.110 0.838 -16.909 1.00 68.75 83 ASP A C 1
ATOM 635 O O . ASP A 1 83 ? 10.812 0.249 -17.733 1.00 68.75 83 ASP A O 1
ATOM 639 N N . SER A 1 84 ? 9.671 2.084 -17.110 1.00 62.84 84 SER A N 1
ATOM 640 C CA . SER A 1 84 ? 9.996 2.861 -18.307 1.00 62.84 84 SER A CA 1
ATOM 641 C C . SER A 1 84 ? 11.471 3.277 -18.371 1.00 62.84 84 SER A C 1
ATOM 643 O O . SER A 1 84 ? 12.023 3.307 -19.463 1.00 62.84 84 SER A O 1
ATOM 645 N N . GLU A 1 85 ? 12.130 3.574 -17.241 1.00 62.00 85 GLU A N 1
ATOM 646 C CA . GLU A 1 85 ? 13.580 3.862 -17.198 1.00 62.00 85 GLU A CA 1
ATOM 647 C C . GLU A 1 85 ? 14.446 2.613 -17.476 1.00 62.00 85 GLU A C 1
ATOM 649 O O . GLU A 1 85 ? 15.584 2.738 -17.931 1.00 62.00 85 GLU A O 1
ATOM 654 N N . LEU A 1 86 ? 13.930 1.404 -17.216 1.00 56.28 86 LEU A N 1
ATOM 655 C CA . LEU A 1 86 ? 14.616 0.128 -17.482 1.00 56.28 86 LEU A CA 1
ATOM 656 C C . LEU A 1 86 ? 14.528 -0.327 -18.946 1.00 56.28 86 LEU A C 1
ATOM 658 O O . LEU A 1 86 ? 15.307 -1.190 -19.361 1.00 56.28 86 LEU A O 1
ATOM 662 N N . LEU A 1 87 ? 13.614 0.247 -19.730 1.00 51.91 87 LEU A N 1
ATOM 663 C CA . LEU A 1 87 ? 13.580 0.102 -21.180 1.00 51.91 87 LEU A CA 1
ATOM 664 C C . LEU A 1 87 ? 14.419 1.233 -21.791 1.00 51.91 87 LEU A C 1
ATOM 666 O O . LEU A 1 87 ? 13.967 2.375 -21.813 1.00 51.91 87 LEU A O 1
ATOM 670 N N . PRO A 1 88 ? 15.643 0.970 -22.286 1.00 51.47 88 PRO A N 1
ATOM 671 C CA . PRO A 1 88 ? 16.404 2.004 -22.965 1.00 51.47 88 PRO A CA 1
ATOM 672 C C . PRO A 1 88 ? 15.660 2.422 -24.239 1.00 51.47 88 PRO A C 1
ATOM 674 O O . PRO A 1 88 ? 15.570 1.666 -25.208 1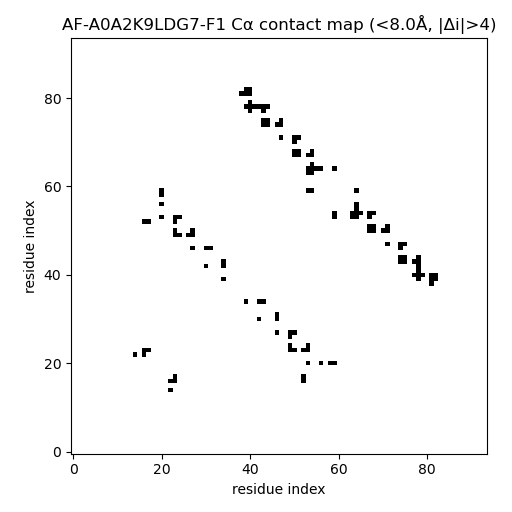.00 51.47 88 PRO A O 1
ATOM 677 N N . GLU A 1 89 ? 15.148 3.649 -24.234 1.00 58.34 89 GLU A N 1
ATOM 678 C CA . GLU A 1 89 ? 14.785 4.395 -25.435 1.00 58.34 89 GLU A CA 1
ATOM 679 C C . GLU A 1 89 ? 16.015 4.428 -26.363 1.00 58.34 89 GLU A C 1
ATOM 681 O O . GLU A 1 89 ? 16.994 5.121 -26.085 1.00 58.34 89 GLU A O 1
ATOM 686 N N . GLY A 1 90 ? 15.996 3.661 -27.459 1.00 52.75 90 GLY A N 1
ATOM 687 C CA . GLY A 1 90 ? 16.964 3.843 -28.546 1.00 52.75 90 GLY A CA 1
ATOM 688 C C . GLY A 1 90 ? 17.772 2.623 -28.981 1.00 52.75 90 GLY A C 1
ATOM 689 O O . GLY A 1 90 ? 18.963 2.742 -29.257 1.00 52.75 90 GLY A O 1
ATOM 690 N N . GLY A 1 91 ? 17.132 1.470 -29.175 1.00 48.81 91 GLY A N 1
ATOM 691 C CA . GLY A 1 91 ? 17.574 0.538 -30.216 1.00 48.81 91 GLY A CA 1
ATOM 692 C C . GLY A 1 91 ? 17.222 1.090 -31.601 1.00 48.81 91 GLY A C 1
ATOM 693 O O . GLY A 1 91 ? 16.330 0.562 -32.258 1.00 48.81 91 GLY A O 1
ATOM 694 N N . VAL A 1 92 ? 17.867 2.179 -32.036 1.00 52.53 92 VAL A N 1
ATOM 695 C CA . VAL A 1 92 ? 17.738 2.674 -33.415 1.00 52.53 92 VAL A CA 1
ATOM 696 C C . VAL A 1 92 ? 18.524 1.757 -34.347 1.00 52.53 92 VAL A C 1
ATOM 698 O O . VAL A 1 92 ? 19.714 1.935 -34.585 1.00 52.53 92 VAL A O 1
ATOM 701 N N . ALA A 1 93 ? 17.841 0.739 -34.865 1.00 45.81 93 ALA A N 1
ATOM 702 C CA . ALA A 1 93 ? 18.241 0.088 -36.100 1.00 45.81 93 ALA A CA 1
ATOM 703 C C . ALA A 1 93 ? 17.797 0.977 -37.270 1.00 45.81 93 ALA A C 1
ATOM 705 O O . ALA A 1 93 ? 16.641 0.910 -37.687 1.00 45.81 93 ALA A O 1
ATOM 706 N N . ASN A 1 94 ? 18.700 1.829 -37.760 1.00 44.44 94 ASN A N 1
ATOM 707 C CA . ASN A 1 94 ? 18.773 2.185 -39.179 1.00 44.44 94 ASN A CA 1
ATOM 708 C C . ASN A 1 94 ? 20.174 2.689 -39.531 1.00 44.44 94 ASN A C 1
ATOM 710 O O . ASN A 1 94 ? 20.587 3.710 -38.938 1.00 44.44 94 ASN A O 1
#

Foldseek 3Di:
DDPVVVVVPPPPDDPPCLVPVPVLVVVLVVLVVCCVVPLALVSLVVNLVSLVSQLPDPPHDPVSNVVSVVVNVVSNVSSVVSVVVVPDDDPDDD

Secondary structure (DSSP, 8-state):
--TTSTTS---SS---TTT-HHHHHHHHHHHHHHHHHH--HHHHHHHHHHHHHHHH-TTS-HHHHHHHHHHHHHHHHHHHHHHHHHS-S-----

Solvent-accessible surface area (backbone atoms only — not comparable to full-atom values): 5542 Å² total; per-residue (Å²): 136,72,87,67,66,73,69,70,73,59,62,91,68,63,84,59,40,94,81,32,64,70,56,31,53,52,50,38,54,53,50,62,70,46,37,86,83,64,61,45,32,72,56,28,51,54,41,35,56,40,27,50,53,46,40,73,36,84,88,47,56,67,71,54,20,53,50,25,56,59,48,37,60,54,31,52,53,52,20,56,50,33,54,53,69,72,50,75,88,74,84,75,86,124